Protein AF-A0A530QSE0-F1 (afdb_monomer)

Secondary structure (DSSP, 8-state):
---HHHHHHHHHHHTTT-TTTEEEEETT---SPEEEEEEEEE--SSS-EEEEESSS-HHHHHHHHHHHHHH-SSHHHHHHHHHHHHHHHTT--GGGS---EEEEES-TT--S-HHHHHHHHHHT-S-----EEEPP----

Radius of gyration: 15.05 Å; Cα contacts (8 Å, |Δi|>4): 218; chains: 1; bounding box: 36×34×41 Å

Structure (mmCIF, N/CA/C/O backbone):
data_AF-A0A530QSE0-F1
#
_entry.id   AF-A0A530QSE0-F1
#
loop_
_atom_site.group_PDB
_atom_site.id
_atom_site.type_symbol
_atom_site.label_atom_id
_atom_site.label_alt_id
_atom_site.label_comp_id
_atom_site.label_asym_id
_atom_site.label_entity_id
_atom_site.label_seq_id
_atom_site.pdbx_PDB_ins_code
_atom_site.Cartn_x
_atom_site.Cartn_y
_atom_site.Cartn_z
_atom_site.occupancy
_atom_site.B_iso_or_equiv
_atom_site.auth_seq_id
_atom_site.auth_comp_id
_atom_site.auth_asym_id
_atom_site.auth_atom_id
_atom_site.pdbx_PDB_model_num
ATOM 1 N N . MET A 1 1 ? 0.733 13.525 -14.303 1.00 43.69 1 MET A N 1
ATOM 2 C CA . MET A 1 1 ? -0.617 13.550 -13.699 1.00 43.69 1 MET A CA 1
ATOM 3 C C . MET A 1 1 ? -1.056 12.126 -13.389 1.00 43.69 1 MET A C 1
ATOM 5 O O . MET A 1 1 ? -0.951 11.269 -14.258 1.00 43.69 1 MET A O 1
ATOM 9 N N . LEU A 1 2 ? -1.454 11.845 -12.146 1.00 54.50 2 LEU A N 1
ATOM 10 C CA . LEU A 1 2 ? -2.179 10.619 -11.792 1.00 54.50 2 LEU A CA 1
ATOM 11 C C . LEU A 1 2 ? -3.577 10.727 -12.418 1.00 54.50 2 LEU A C 1
ATOM 13 O O . LEU A 1 2 ? -4.189 11.791 -12.340 1.00 54.50 2 LEU A O 1
ATOM 17 N N . CYS A 1 3 ? -4.064 9.685 -13.091 1.00 60.28 3 CYS A N 1
ATOM 18 C CA . CYS A 1 3 ? -5.413 9.707 -13.651 1.00 60.28 3 CYS A CA 1
ATOM 19 C C . CYS A 1 3 ? -6.407 9.579 -12.485 1.00 60.28 3 CYS A C 1
ATOM 21 O O . CYS A 1 3 ? -6.648 8.472 -12.006 1.00 60.28 3 CYS A O 1
ATOM 23 N N . LEU A 1 4 ? -6.909 10.721 -11.999 1.00 61.62 4 LEU A N 1
ATOM 24 C CA . LEU A 1 4 ? -7.740 10.855 -10.792 1.00 61.62 4 LEU A CA 1
ATOM 25 C C . LEU A 1 4 ? -8.850 9.795 -10.702 1.00 61.62 4 LEU A C 1
ATOM 27 O O . LEU A 1 4 ? -8.999 9.166 -9.665 1.00 61.62 4 LEU A O 1
ATOM 31 N N . ARG A 1 5 ? -9.500 9.462 -11.825 1.00 67.81 5 ARG A N 1
ATOM 32 C CA . ARG A 1 5 ? -10.613 8.496 -11.881 1.00 67.81 5 ARG A CA 1
ATOM 33 C C . ARG A 1 5 ? -10.282 7.092 -11.359 1.00 67.81 5 ARG A C 1
ATOM 35 O O . ARG A 1 5 ? -11.129 6.449 -10.742 1.00 67.81 5 ARG A O 1
ATOM 42 N N . HIS A 1 6 ? -9.073 6.589 -11.617 1.00 73.31 6 HIS A N 1
ATOM 43 C CA . HIS A 1 6 ? -8.675 5.260 -11.137 1.00 73.31 6 HIS A CA 1
ATOM 44 C C . HIS A 1 6 ? -8.376 5.263 -9.635 1.00 73.31 6 HIS A C 1
ATOM 46 O O . HIS A 1 6 ? -8.627 4.263 -8.967 1.00 73.31 6 HIS A O 1
ATOM 52 N N . LEU A 1 7 ? -7.875 6.383 -9.103 1.00 73.62 7 LEU A N 1
ATOM 53 C CA . LEU A 1 7 ? -7.682 6.544 -7.663 1.00 73.62 7 LEU A CA 1
ATOM 54 C C . LEU A 1 7 ? -9.003 6.780 -6.939 1.00 73.62 7 LEU A C 1
ATOM 56 O O . LEU A 1 7 ? -9.187 6.216 -5.870 1.00 73.62 7 LEU A O 1
ATOM 60 N N . ASP A 1 8 ? -9.931 7.525 -7.533 1.00 77.38 8 ASP A N 1
ATOM 61 C CA . ASP A 1 8 ? -11.275 7.714 -6.987 1.00 77.38 8 ASP A CA 1
ATOM 62 C C . ASP A 1 8 ? -11.980 6.356 -6.831 1.00 77.38 8 ASP A C 1
ATOM 64 O O . ASP A 1 8 ? -12.497 6.018 -5.768 1.00 77.38 8 ASP A O 1
ATOM 68 N N . SER A 1 9 ? -11.904 5.506 -7.857 1.00 78.81 9 SER A N 1
ATOM 69 C CA . SER A 1 9 ? -12.450 4.144 -7.778 1.00 78.81 9 SER A CA 1
ATOM 70 C C . SER A 1 9 ? -11.785 3.322 -6.665 1.00 78.81 9 SER A C 1
ATOM 72 O O . SER A 1 9 ? -12.453 2.569 -5.963 1.00 78.81 9 SER A O 1
ATOM 74 N N . ALA A 1 10 ? -10.472 3.475 -6.468 1.00 79.69 10 ALA A N 1
ATOM 75 C CA . ALA A 1 10 ? -9.754 2.791 -5.398 1.00 79.69 10 ALA A CA 1
ATOM 76 C C . ALA A 1 10 ? -10.139 3.305 -4.003 1.00 79.69 10 ALA A C 1
ATOM 78 O O . ALA A 1 10 ? -10.320 2.496 -3.099 1.00 79.69 10 ALA A O 1
ATOM 79 N N . LEU A 1 11 ? -10.313 4.620 -3.831 1.00 82.50 11 LEU A N 1
ATOM 80 C CA . LEU A 1 11 ? -10.825 5.206 -2.591 1.00 82.50 11 LEU A CA 1
ATOM 81 C C . LEU A 1 11 ? -12.220 4.683 -2.275 1.00 82.50 11 LEU A C 1
ATOM 83 O O . LEU A 1 11 ? -12.472 4.300 -1.139 1.00 82.50 11 LEU A O 1
ATOM 87 N N . GLN A 1 12 ? -13.093 4.612 -3.285 1.00 83.50 12 GLN A N 1
ATOM 88 C CA . GLN A 1 12 ? -14.429 4.052 -3.128 1.00 83.50 12 GLN A CA 1
ATOM 89 C C . GLN A 1 12 ? -14.373 2.592 -2.673 1.00 83.50 12 GLN A C 1
ATOM 91 O O . GLN A 1 12 ? -15.149 2.198 -1.812 1.00 83.50 12 GLN A O 1
ATOM 96 N N . VAL A 1 13 ? -13.457 1.788 -3.217 1.00 84.25 13 VAL A N 1
ATOM 97 C CA . VAL A 1 13 ? -13.260 0.410 -2.750 1.00 84.25 13 VAL A CA 1
ATOM 98 C C . VAL A 1 13 ? -12.788 0.408 -1.300 1.00 84.25 13 VAL A C 1
ATOM 100 O O . VAL A 1 13 ? -13.443 -0.215 -0.474 1.00 84.25 13 VAL A O 1
ATOM 103 N N . LEU A 1 14 ? -11.717 1.143 -0.975 1.00 84.88 14 LEU A N 1
ATOM 104 C CA . LEU A 1 14 ? -11.159 1.216 0.380 1.00 84.88 14 LEU A CA 1
ATOM 105 C C . LEU A 1 14 ? -12.199 1.646 1.419 1.00 84.88 14 LEU A C 1
ATOM 107 O O . LEU A 1 14 ? -12.173 1.136 2.535 1.00 84.88 14 LEU A O 1
ATOM 111 N N . SER A 1 15 ? -13.128 2.530 1.050 1.00 84.50 15 SER A N 1
ATOM 112 C CA . SER A 1 15 ? -14.200 3.023 1.915 1.00 84.50 15 SER A CA 1
ATOM 113 C C . SER A 1 15 ? -15.480 2.181 1.897 1.00 84.50 15 SER A C 1
ATOM 115 O O . SER A 1 15 ? -16.527 2.645 2.348 1.00 84.50 15 SER A O 1
ATOM 117 N N . GLY A 1 16 ? -15.446 0.962 1.347 1.00 85.19 16 GLY A N 1
ATOM 118 C CA . GLY A 1 16 ? -16.621 0.087 1.290 1.00 85.19 16 GLY A CA 1
ATOM 119 C C . GLY A 1 16 ? -17.772 0.657 0.450 1.00 85.19 16 GLY A C 1
ATOM 120 O O . GLY A 1 16 ? -18.938 0.366 0.703 1.00 85.19 16 GLY A O 1
ATOM 121 N N . GLY A 1 17 ? -17.463 1.503 -0.532 1.00 83.31 17 GLY A N 1
ATOM 122 C CA . GLY A 1 17 ? -18.422 2.146 -1.429 1.00 83.31 17 GLY A CA 1
ATOM 123 C C . GLY A 1 17 ? -18.728 3.610 -1.103 1.00 83.31 17 GLY A C 1
ATOM 124 O O . GLY A 1 17 ? -19.372 4.277 -1.917 1.00 83.31 17 GLY A O 1
ATOM 125 N N . GLN A 1 18 ? -18.269 4.135 0.039 1.00 81.69 18 GLN A N 1
ATOM 126 C CA . GLN A 1 18 ? -18.663 5.451 0.555 1.00 81.69 18 GLN A CA 1
ATOM 127 C C . GLN A 1 18 ? -17.560 6.503 0.385 1.00 81.69 18 GLN A C 1
ATOM 129 O O . GLN A 1 18 ? -16.692 6.668 1.238 1.00 81.69 18 GLN A O 1
ATOM 134 N N . PHE A 1 19 ? -17.583 7.255 -0.716 1.00 70.69 19 PHE A N 1
ATOM 135 C CA . PHE A 1 19 ? -16.522 8.222 -1.050 1.00 70.69 19 PHE A CA 1
ATOM 136 C C . PHE A 1 19 ? -16.303 9.322 0.006 1.00 70.69 19 PHE A C 1
ATOM 138 O O . PHE A 1 19 ? -15.213 9.866 0.119 1.00 70.69 19 PHE A O 1
ATOM 145 N N . GLY A 1 20 ? -17.331 9.655 0.794 1.00 77.94 20 GLY A N 1
ATOM 146 C CA . GLY A 1 20 ? -17.221 10.663 1.852 1.00 77.94 20 GLY A CA 1
ATOM 147 C C . GLY A 1 20 ? -16.345 10.232 3.031 1.00 77.94 20 GLY A C 1
ATOM 148 O O . GLY A 1 20 ? -15.743 11.089 3.663 1.00 77.94 20 GLY A O 1
ATOM 149 N N . MET A 1 21 ? -16.233 8.924 3.294 1.00 83.62 21 MET A N 1
ATOM 150 C CA . MET A 1 21 ? -15.572 8.398 4.494 1.00 83.62 21 MET A CA 1
ATOM 151 C C . MET A 1 21 ? -14.042 8.490 4.421 1.00 83.62 21 MET A C 1
ATOM 153 O O . MET A 1 21 ? -13.384 8.688 5.443 1.00 83.62 21 MET A O 1
ATOM 157 N N . LEU A 1 22 ? -13.475 8.333 3.220 1.00 87.44 22 LEU A N 1
ATOM 158 C CA . LEU A 1 22 ? -12.036 8.363 2.965 1.00 87.44 22 LEU A CA 1
ATOM 159 C C . LEU A 1 22 ? -11.730 9.282 1.786 1.00 87.44 22 LEU A C 1
ATOM 161 O O . LEU A 1 22 ? -12.355 9.179 0.735 1.00 87.44 22 LEU A O 1
ATOM 165 N N . GLN A 1 23 ? -10.720 10.131 1.933 1.00 86.00 23 GLN A N 1
ATOM 166 C CA . GLN A 1 23 ? -10.274 11.051 0.891 1.00 86.00 23 GLN A CA 1
ATOM 167 C C . GLN A 1 23 ? -8.777 10.902 0.635 1.00 86.00 23 GLN A C 1
ATOM 169 O O . GLN A 1 23 ? -8.024 10.384 1.461 1.00 86.00 23 GLN A O 1
ATOM 174 N N . MET A 1 24 ? -8.342 11.378 -0.529 1.00 83.62 24 MET A N 1
ATOM 175 C CA . MET A 1 24 ? -6.930 11.498 -0.858 1.00 83.62 24 MET A CA 1
ATOM 176 C C . MET A 1 24 ? -6.477 12.940 -0.673 1.00 83.62 24 MET A C 1
ATOM 178 O O . MET A 1 24 ? -7.082 13.858 -1.226 1.00 83.62 24 MET A O 1
ATOM 182 N N . SER A 1 25 ? -5.351 13.126 0.007 1.00 84.19 25 SER A N 1
ATOM 183 C CA . SER A 1 25 ? -4.650 14.404 0.057 1.00 84.19 25 SER A CA 1
ATOM 184 C C . SER A 1 25 ? -3.201 14.255 -0.419 1.00 84.19 25 SER A C 1
ATOM 186 O O . SER A 1 25 ? -2.572 13.203 -0.237 1.00 84.19 25 SER A O 1
ATOM 188 N N . PRO A 1 26 ? -2.634 15.291 -1.066 1.00 81.94 26 PRO A N 1
ATOM 189 C CA . PRO A 1 26 ? -1.193 15.379 -1.244 1.00 81.94 26 PRO A CA 1
ATOM 190 C C . PRO A 1 26 ? -0.498 15.281 0.115 1.00 81.94 26 PRO A C 1
ATOM 192 O O . PRO A 1 26 ? -0.972 15.852 1.099 1.00 81.94 26 PRO A O 1
ATOM 195 N N . ALA A 1 27 ? 0.631 14.573 0.162 1.00 79.38 27 ALA A N 1
ATOM 196 C CA . ALA A 1 27 ? 1.396 14.438 1.397 1.00 79.38 27 ALA A CA 1
ATOM 197 C C . ALA A 1 27 ? 1.712 15.825 1.992 1.00 79.38 27 ALA A C 1
ATOM 199 O O . ALA A 1 27 ? 2.275 16.680 1.307 1.00 79.38 27 ALA A O 1
ATOM 200 N N . GLY A 1 28 ? 1.342 16.037 3.259 1.00 77.38 28 GLY A N 1
ATOM 201 C CA . GLY A 1 28 ? 1.545 17.307 3.964 1.00 77.38 28 GLY A CA 1
ATOM 202 C C . GLY A 1 28 ? 0.457 18.369 3.761 1.00 77.38 28 GLY A C 1
ATOM 203 O O . GLY A 1 28 ? 0.626 19.482 4.250 1.00 77.38 28 GLY A O 1
ATOM 204 N N . MET A 1 29 ? -0.648 18.060 3.070 1.00 80.69 29 MET A N 1
ATOM 205 C CA . MET A 1 29 ? -1.821 18.947 2.944 1.00 80.69 29 MET A CA 1
ATOM 206 C C . MET A 1 29 ? -3.054 18.414 3.695 1.00 80.69 29 MET A C 1
ATOM 208 O O . MET A 1 29 ? -4.191 18.605 3.267 1.00 80.69 29 MET A O 1
ATOM 212 N N . GLU A 1 30 ? -2.847 17.704 4.805 1.00 82.00 30 GLU A N 1
ATOM 213 C CA . GLU A 1 30 ? -3.922 17.067 5.573 1.00 82.00 30 GLU A CA 1
ATOM 214 C C . GLU A 1 30 ? -4.563 18.074 6.552 1.00 82.00 30 GLU A C 1
ATOM 216 O O . GLU A 1 30 ? -4.221 18.139 7.731 1.00 82.00 30 GLU A O 1
ATOM 221 N N . ASN A 1 31 ? -5.475 18.918 6.060 1.00 75.38 31 ASN A N 1
ATOM 222 C CA . ASN A 1 31 ? -6.106 19.977 6.858 1.00 75.38 31 ASN A CA 1
ATOM 223 C C . ASN A 1 31 ? -7.160 19.418 7.830 1.00 75.38 31 ASN A C 1
ATOM 225 O O . ASN A 1 31 ? -8.321 19.251 7.465 1.00 75.38 31 ASN A O 1
ATOM 229 N N . GLY A 1 32 ? -6.766 19.148 9.078 1.00 78.81 32 GLY A N 1
ATOM 230 C CA . GLY A 1 32 ? -7.683 18.774 10.170 1.00 78.81 32 GLY A CA 1
ATOM 231 C C . GLY A 1 32 ? -8.295 17.371 10.065 1.00 78.81 32 GLY A C 1
ATOM 232 O O . GLY A 1 32 ? -9.044 16.966 10.949 1.00 78.81 32 GLY A O 1
ATOM 233 N N . GLN A 1 33 ? -7.961 16.623 9.014 1.00 85.38 33 GLN A N 1
ATOM 234 C CA . GLN A 1 33 ? -8.371 15.238 8.808 1.00 85.38 33 GLN A CA 1
ATOM 235 C C . GLN A 1 33 ? -7.351 14.279 9.424 1.00 85.38 33 GLN A C 1
ATOM 237 O O . GLN A 1 33 ? -6.146 14.546 9.449 1.00 85.38 33 GLN A O 1
ATOM 242 N N . LYS A 1 34 ? -7.826 13.128 9.899 1.00 88.44 34 LYS A N 1
ATOM 243 C CA . LYS A 1 34 ? -6.950 12.084 10.427 1.00 88.44 34 LYS A CA 1
ATOM 244 C C . LYS A 1 34 ? -6.329 11.308 9.271 1.00 88.44 34 LYS A C 1
ATOM 246 O O . LYS A 1 34 ? -7.027 10.911 8.345 1.00 88.44 34 LYS A O 1
ATOM 251 N N . ILE A 1 35 ? -5.025 11.062 9.341 1.00 87.75 35 ILE A N 1
ATOM 252 C CA . ILE A 1 35 ? -4.304 10.264 8.344 1.00 87.75 35 ILE A CA 1
ATOM 253 C C . ILE A 1 35 ? -4.411 8.791 8.722 1.00 87.75 35 ILE A C 1
ATOM 255 O O . ILE A 1 35 ? -4.009 8.420 9.825 1.00 87.75 35 ILE A O 1
ATOM 259 N N . LEU A 1 36 ? -4.921 7.972 7.806 1.00 87.00 36 LEU A N 1
ATOM 260 C CA . LEU A 1 36 ? -4.971 6.519 7.967 1.00 87.00 36 LEU A CA 1
ATOM 261 C C . LEU A 1 36 ? -3.729 5.862 7.365 1.00 87.00 36 LEU A C 1
ATOM 263 O O . LEU A 1 36 ? -3.032 5.106 8.034 1.00 87.00 36 LEU A O 1
ATOM 267 N N . GLU A 1 37 ? -3.391 6.204 6.121 1.00 85.31 37 GLU A N 1
ATOM 268 C CA . GLU A 1 37 ? -2.262 5.595 5.416 1.00 85.31 37 GLU A CA 1
ATOM 269 C C . GLU A 1 37 ? -1.464 6.633 4.626 1.00 85.31 37 GLU A C 1
ATOM 271 O O . GLU A 1 37 ? -2.003 7.612 4.109 1.00 85.31 37 GLU A O 1
ATOM 276 N N . ARG A 1 38 ? -0.149 6.420 4.518 1.00 86.69 38 ARG A N 1
ATOM 277 C CA . ARG A 1 38 ? 0.752 7.241 3.694 1.00 86.69 38 ARG A CA 1
ATOM 278 C C . ARG A 1 38 ? 1.420 6.366 2.659 1.00 86.69 38 ARG A C 1
ATOM 280 O O . ARG A 1 38 ? 1.920 5.303 3.010 1.00 86.69 38 ARG A O 1
ATOM 287 N N . TYR A 1 39 ? 1.504 6.837 1.423 1.00 83.88 39 TYR A N 1
ATOM 288 C CA . TYR A 1 39 ? 2.055 6.066 0.318 1.00 83.88 39 TYR A CA 1
ATOM 289 C C . TYR A 1 39 ? 3.204 6.784 -0.388 1.00 83.88 39 TYR A C 1
ATOM 291 O O . TYR A 1 39 ? 3.147 7.986 -0.683 1.00 83.88 39 TYR A O 1
ATOM 299 N N . ALA A 1 40 ? 4.225 6.004 -0.737 1.0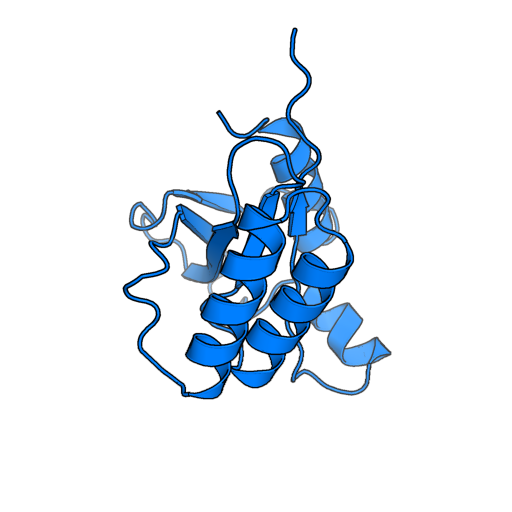0 82.94 40 ALA A N 1
ATOM 300 C CA . ALA A 1 40 ? 5.166 6.342 -1.798 1.00 82.94 40 ALA A CA 1
ATOM 301 C C . ALA A 1 40 ? 4.657 5.792 -3.139 1.00 82.94 40 ALA A C 1
ATOM 303 O O . ALA A 1 40 ? 4.002 4.755 -3.179 1.00 82.94 40 ALA A O 1
ATOM 304 N N . VAL A 1 41 ? 4.964 6.476 -4.242 1.00 77.94 41 VAL A N 1
ATOM 305 C CA . VAL A 1 41 ? 4.592 6.055 -5.606 1.00 77.94 41 VAL A CA 1
ATOM 306 C C . VAL A 1 41 ? 5.835 5.520 -6.314 1.00 77.94 41 VAL A C 1
ATOM 308 O O . VAL A 1 41 ? 6.840 6.230 -6.374 1.00 77.94 41 VAL A O 1
ATOM 311 N N . PHE A 1 42 ? 5.772 4.316 -6.889 1.00 73.75 42 PHE A N 1
ATOM 312 C CA . PHE A 1 42 ? 6.948 3.653 -7.462 1.00 73.75 42 PHE A CA 1
ATOM 313 C C . PHE A 1 42 ? 6.640 2.748 -8.672 1.00 73.75 42 PHE A C 1
ATOM 315 O O . PHE A 1 42 ? 5.668 2.000 -8.602 1.00 73.75 42 PHE A O 1
ATOM 322 N N . PRO A 1 43 ? 7.494 2.682 -9.716 1.00 66.50 43 PRO A N 1
ATOM 323 C CA . PRO A 1 43 ? 8.290 3.713 -10.377 1.00 66.50 43 PRO A CA 1
ATOM 324 C C . PRO A 1 43 ? 7.493 4.367 -11.529 1.00 66.50 43 PRO A C 1
ATOM 326 O O . PRO A 1 43 ? 6.414 3.927 -11.911 1.00 66.50 43 PRO A O 1
ATOM 329 N N . GLY A 1 44 ? 7.983 5.497 -12.041 1.00 59.06 44 GLY A N 1
ATOM 330 C CA . GLY A 1 44 ? 7.119 6.520 -12.641 1.00 59.06 44 GLY A CA 1
ATOM 331 C C . GLY A 1 44 ? 6.855 6.526 -14.152 1.00 59.06 44 GLY A C 1
ATOM 332 O O . GLY A 1 44 ? 5.991 7.319 -14.537 1.00 59.06 44 GLY A O 1
ATOM 333 N N . LEU A 1 45 ? 7.529 5.749 -15.010 1.00 52.81 45 LEU A N 1
ATOM 334 C CA . LEU A 1 45 ? 7.570 6.097 -16.450 1.00 52.81 45 LEU A CA 1
ATOM 335 C C . LEU A 1 45 ? 6.993 5.062 -17.441 1.00 52.81 45 LEU A C 1
ATOM 337 O O . LEU A 1 45 ? 6.148 5.476 -18.223 1.00 52.81 45 LEU A O 1
ATOM 341 N N . ASP A 1 46 ? 7.296 3.759 -17.349 1.00 55.88 46 ASP A N 1
ATOM 342 C CA . ASP A 1 46 ? 6.788 2.748 -18.319 1.00 55.88 46 ASP A CA 1
ATOM 343 C C . ASP A 1 46 ? 6.153 1.497 -17.679 1.00 55.88 46 ASP A C 1
ATOM 345 O O . ASP A 1 46 ? 5.539 0.671 -18.351 1.00 55.88 46 ASP A O 1
ATOM 349 N N . ASP A 1 47 ? 6.275 1.363 -16.358 1.00 62.91 47 ASP A N 1
ATOM 350 C CA . ASP A 1 47 ? 5.747 0.249 -15.574 1.00 62.91 47 ASP A CA 1
ATOM 351 C C . ASP A 1 47 ? 4.520 0.683 -14.747 1.00 62.91 47 ASP A C 1
ATOM 353 O O . ASP A 1 47 ? 4.332 1.875 -14.475 1.00 62.91 47 ASP A O 1
ATOM 357 N N . PRO A 1 48 ? 3.655 -0.261 -14.329 1.00 63.69 48 PRO A N 1
ATOM 358 C CA . PRO A 1 48 ? 2.529 0.042 -13.449 1.00 63.69 48 PRO A CA 1
ATOM 359 C C . PRO A 1 48 ? 3.003 0.715 -12.157 1.00 63.69 48 PRO A C 1
ATOM 361 O O . PRO A 1 48 ? 3.831 0.173 -11.429 1.00 63.69 48 PRO A O 1
ATOM 364 N N . ARG A 1 49 ? 2.436 1.880 -11.839 1.00 75.06 49 ARG A N 1
ATOM 365 C CA . ARG A 1 49 ? 2.788 2.612 -10.619 1.00 75.06 49 ARG A CA 1
ATOM 366 C C . ARG A 1 49 ? 2.150 1.914 -9.429 1.00 75.06 49 ARG A C 1
ATOM 368 O O . ARG A 1 49 ? 0.938 1.720 -9.411 1.00 75.06 49 ARG A O 1
ATOM 375 N N . VAL A 1 50 ? 2.940 1.571 -8.428 1.00 75.81 50 VAL A N 1
ATOM 376 C CA . VAL A 1 50 ? 2.463 0.990 -7.177 1.00 75.81 50 VAL A CA 1
ATOM 377 C C . VAL A 1 50 ? 2.531 2.034 -6.074 1.00 75.81 50 VAL A C 1
ATOM 379 O O . VAL A 1 50 ? 3.539 2.724 -5.914 1.00 75.81 50 VAL A O 1
ATOM 382 N N . LEU A 1 51 ? 1.437 2.152 -5.327 1.00 80.81 51 LEU A N 1
ATOM 383 C CA . LEU A 1 51 ? 1.397 2.863 -4.058 1.00 80.81 51 LEU A CA 1
ATOM 384 C C . LEU A 1 51 ? 1.867 1.908 -2.964 1.00 80.81 51 LEU A C 1
ATOM 386 O O . LEU A 1 51 ? 1.211 0.899 -2.701 1.00 80.81 51 LEU A O 1
ATOM 390 N N . ILE A 1 52 ? 3.009 2.215 -2.352 1.00 83.38 52 ILE A N 1
ATOM 391 C CA . ILE A 1 52 ? 3.597 1.396 -1.292 1.00 83.38 52 ILE A CA 1
ATOM 392 C C . ILE A 1 52 ? 3.343 2.079 0.052 1.00 83.38 52 ILE A C 1
ATOM 394 O O . ILE A 1 52 ? 3.772 3.225 0.225 1.00 83.38 52 ILE A O 1
ATOM 398 N N . PRO A 1 53 ? 2.666 1.409 0.998 1.00 81.12 53 PRO A N 1
ATOM 399 C CA . PRO A 1 53 ? 2.331 1.996 2.286 1.00 81.12 53 PRO A CA 1
ATOM 400 C C . PRO A 1 53 ? 3.584 2.177 3.143 1.00 81.12 53 PRO A C 1
ATOM 402 O O . PRO A 1 53 ? 4.399 1.270 3.316 1.00 81.12 53 PRO A O 1
ATOM 405 N N . LEU A 1 54 ? 3.726 3.363 3.717 1.00 79.62 54 LEU A N 1
ATOM 406 C CA . LEU A 1 54 ? 4.860 3.790 4.532 1.00 79.62 54 LEU A CA 1
ATOM 407 C C . LEU A 1 54 ? 4.611 3.596 6.025 1.00 79.62 54 LEU A C 1
ATOM 409 O O . LEU A 1 54 ? 5.561 3.472 6.789 1.00 79.62 54 LEU A O 1
ATOM 413 N N . THR A 1 55 ? 3.347 3.524 6.430 1.00 76.69 55 THR A N 1
ATOM 414 C CA . THR A 1 55 ? 2.924 3.239 7.806 1.00 76.69 55 THR A CA 1
ATOM 415 C C . THR A 1 55 ? 2.935 1.743 8.136 1.00 76.69 55 THR A C 1
ATOM 417 O O . THR A 1 55 ? 2.931 1.386 9.307 1.00 76.69 55 THR A O 1
ATOM 420 N N . GLY A 1 56 ? 3.009 0.863 7.131 1.00 72.12 56 GLY A N 1
ATOM 421 C CA . GLY A 1 56 ? 3.029 -0.591 7.327 1.00 72.12 56 GLY A CA 1
ATOM 422 C C . GLY A 1 56 ? 4.337 -1.155 7.906 1.00 72.12 56 GLY A C 1
ATOM 423 O O . GLY A 1 56 ? 5.341 -0.458 8.049 1.00 72.12 56 GLY A O 1
ATOM 424 N N . GLY A 1 57 ? 4.369 -2.455 8.208 1.00 77.44 57 GLY A N 1
ATOM 425 C CA . GLY A 1 57 ? 5.584 -3.138 8.668 1.00 77.44 57 GLY A CA 1
ATOM 426 C C . GLY A 1 57 ? 6.663 -3.278 7.579 1.00 77.44 57 GLY A C 1
ATOM 427 O O . GLY A 1 57 ? 6.371 -3.475 6.398 1.00 77.44 57 GLY A O 1
ATOM 428 N N . ALA A 1 58 ? 7.940 -3.247 7.978 1.00 80.25 58 ALA A N 1
ATOM 429 C CA . ALA A 1 58 ? 9.105 -3.412 7.094 1.00 80.25 58 ALA A CA 1
ATOM 430 C C . ALA A 1 58 ? 9.053 -4.681 6.218 1.00 80.25 58 ALA A C 1
ATOM 432 O O . ALA A 1 58 ? 9.318 -4.630 5.014 1.00 80.25 58 ALA A O 1
ATOM 433 N N . LYS A 1 59 ? 8.667 -5.820 6.811 1.00 80.88 59 LYS A N 1
ATOM 434 C CA . LYS A 1 59 ? 8.523 -7.106 6.107 1.00 80.88 59 LYS A CA 1
ATOM 435 C C . LYS A 1 59 ? 7.454 -7.046 5.018 1.00 80.88 59 LYS A C 1
ATOM 437 O O . LYS A 1 59 ? 7.667 -7.539 3.915 1.00 80.88 59 LYS A O 1
ATOM 442 N N . ALA A 1 60 ? 6.333 -6.411 5.329 1.00 78.69 60 ALA A N 1
ATOM 443 C CA . ALA A 1 60 ? 5.191 -6.317 4.441 1.00 78.69 60 ALA A CA 1
ATOM 444 C C . ALA A 1 60 ? 5.494 -5.388 3.247 1.00 78.69 60 ALA A C 1
ATOM 446 O O . ALA A 1 60 ? 5.250 -5.760 2.100 1.00 78.69 60 ALA A O 1
ATOM 447 N N . ARG A 1 61 ? 6.171 -4.250 3.482 1.00 82.62 61 ARG A N 1
ATOM 448 C CA . ARG A 1 61 ? 6.719 -3.403 2.401 1.00 82.62 61 ARG A CA 1
ATOM 449 C C . ARG A 1 61 ? 7.675 -4.164 1.483 1.00 82.62 61 ARG A C 1
ATOM 451 O O . ARG A 1 61 ? 7.584 -4.049 0.263 1.00 82.62 61 ARG A O 1
ATOM 458 N N . ALA A 1 62 ? 8.582 -4.954 2.058 1.00 83.62 62 ALA A N 1
ATOM 459 C CA . ALA A 1 62 ? 9.520 -5.756 1.281 1.00 83.62 62 ALA A CA 1
ATOM 460 C C . ALA A 1 62 ? 8.806 -6.818 0.426 1.00 83.62 62 ALA A C 1
ATOM 462 O O . ALA A 1 62 ? 9.210 -7.057 -0.709 1.00 83.62 62 ALA A O 1
ATOM 463 N N . ALA A 1 63 ? 7.733 -7.429 0.939 1.00 83.12 63 ALA A N 1
ATOM 464 C CA . ALA A 1 63 ? 6.920 -8.380 0.183 1.00 83.12 63 ALA A CA 1
ATOM 465 C C . ALA A 1 63 ? 6.225 -7.713 -1.017 1.00 83.12 63 ALA A C 1
ATOM 467 O O . ALA A 1 63 ? 6.338 -8.211 -2.137 1.00 83.12 63 ALA A O 1
ATOM 468 N N . VAL A 1 64 ? 5.601 -6.546 -0.807 1.00 84.56 64 VAL A N 1
ATOM 469 C CA . VAL A 1 64 ? 4.990 -5.740 -1.882 1.00 84.56 64 VAL A CA 1
ATOM 470 C C . VAL A 1 64 ? 6.012 -5.410 -2.972 1.00 84.56 64 VAL A C 1
ATOM 472 O O . VAL A 1 64 ? 5.748 -5.591 -4.160 1.00 84.56 64 VAL A O 1
ATOM 475 N N . LEU A 1 65 ? 7.206 -4.962 -2.581 1.00 84.38 65 LEU A N 1
ATOM 476 C CA . LEU A 1 65 ? 8.269 -4.616 -3.522 1.00 84.38 65 LEU A CA 1
ATOM 477 C C . LEU A 1 65 ? 8.832 -5.820 -4.277 1.00 84.38 65 LEU A C 1
ATOM 479 O O . LEU A 1 65 ? 9.114 -5.710 -5.468 1.00 84.38 65 LEU A O 1
ATOM 483 N N . ALA A 1 66 ? 8.974 -6.969 -3.619 1.00 84.06 66 ALA A N 1
ATOM 484 C CA . ALA A 1 66 ? 9.398 -8.200 -4.276 1.00 84.06 66 ALA A CA 1
ATOM 485 C C . ALA A 1 66 ? 8.368 -8.659 -5.324 1.00 84.06 66 ALA A C 1
ATOM 487 O O . ALA A 1 66 ? 8.735 -9.026 -6.445 1.00 84.06 66 ALA A O 1
ATOM 488 N N . GLN A 1 67 ? 7.076 -8.575 -4.993 1.00 81.50 67 GLN A N 1
ATOM 489 C CA . GLN A 1 67 ? 5.994 -8.884 -5.925 1.00 81.50 67 GLN A CA 1
ATOM 490 C C . GLN A 1 67 ? 5.986 -7.911 -7.110 1.00 81.50 67 GLN A C 1
ATOM 492 O O . GLN A 1 67 ? 5.910 -8.343 -8.262 1.00 81.50 67 GLN A O 1
ATOM 497 N N . TYR A 1 68 ? 6.149 -6.611 -6.847 1.00 81.06 68 TYR A N 1
ATOM 498 C CA . TYR A 1 68 ? 6.289 -5.603 -7.894 1.00 81.06 68 TYR A CA 1
ATOM 499 C C . TYR A 1 68 ? 7.492 -5.886 -8.806 1.00 81.06 68 TYR A C 1
ATOM 501 O O . TYR A 1 68 ? 7.344 -5.933 -10.025 1.00 81.06 68 TYR A O 1
ATOM 509 N N . GLY A 1 69 ? 8.673 -6.140 -8.233 1.00 80.31 69 GLY A N 1
ATOM 510 C CA . GLY A 1 69 ? 9.888 -6.444 -8.989 1.00 80.31 69 GLY A CA 1
ATOM 511 C C . GLY A 1 69 ? 9.762 -7.704 -9.851 1.00 80.31 69 GLY A C 1
ATOM 512 O O . GLY A 1 69 ? 10.351 -7.778 -10.921 1.00 80.31 69 GLY A O 1
ATOM 513 N N . THR A 1 70 ? 8.951 -8.679 -9.447 1.00 80.19 70 THR A N 1
ATOM 514 C CA . THR A 1 70 ? 8.683 -9.865 -10.278 1.00 80.19 70 THR A CA 1
ATOM 515 C C . THR A 1 70 ? 7.811 -9.522 -11.493 1.00 80.19 70 THR A C 1
ATOM 517 O O . THR A 1 70 ? 8.000 -10.088 -12.566 1.00 80.19 70 THR A O 1
ATOM 520 N N . GLY A 1 71 ? 6.880 -8.575 -11.342 1.00 74.75 71 GLY A N 1
ATOM 521 C CA . GLY A 1 71 ? 5.953 -8.148 -12.396 1.00 74.75 71 GLY A CA 1
ATOM 522 C C . GLY A 1 71 ? 6.420 -6.968 -13.257 1.00 74.75 71 GLY A C 1
ATOM 523 O O . GLY A 1 71 ? 5.715 -6.607 -14.199 1.00 74.75 71 GLY A O 1
ATOM 524 N N . ALA A 1 72 ? 7.558 -6.345 -12.940 1.00 76.06 72 ALA A N 1
ATOM 525 C CA . ALA A 1 72 ? 8.063 -5.173 -13.652 1.00 76.06 72 ALA A CA 1
ATOM 526 C C . ALA A 1 72 ? 8.750 -5.553 -14.974 1.00 76.06 72 ALA A C 1
ATOM 528 O O . ALA A 1 72 ? 9.641 -6.409 -15.022 1.00 76.06 72 ALA A O 1
ATOM 529 N N . SER A 1 73 ? 8.373 -4.867 -16.052 1.00 75.00 73 SER A N 1
ATOM 530 C CA . SER A 1 73 ? 8.913 -5.108 -17.391 1.00 75.00 73 SER A CA 1
ATOM 531 C C . SER A 1 73 ? 10.339 -4.555 -17.533 1.00 75.00 73 SER A C 1
ATOM 533 O O . SER A 1 73 ? 11.228 -5.231 -18.069 1.00 75.00 73 SER A O 1
ATOM 535 N N . SER A 1 74 ? 10.614 -3.380 -16.955 1.00 79.81 74 SER A N 1
ATOM 536 C CA . SER A 1 74 ? 11.924 -2.729 -17.042 1.00 79.81 74 SER A CA 1
ATOM 537 C C . SER A 1 74 ? 12.947 -3.308 -16.064 1.00 79.81 74 SER A C 1
ATOM 539 O O . SER A 1 74 ? 12.675 -3.506 -14.879 1.00 79.81 74 SER A O 1
ATOM 541 N N . ARG A 1 75 ? 14.188 -3.512 -16.534 1.00 82.12 75 ARG A N 1
ATOM 542 C CA . ARG A 1 75 ? 15.324 -3.890 -15.668 1.00 82.12 75 ARG A CA 1
ATOM 543 C C . ARG A 1 75 ? 15.608 -2.835 -14.597 1.00 82.12 75 ARG A C 1
ATOM 545 O O . ARG A 1 75 ? 15.953 -3.203 -13.479 1.00 82.12 75 ARG A O 1
ATOM 552 N N . VAL A 1 76 ? 15.433 -1.553 -14.921 1.00 81.19 76 VAL A N 1
ATOM 553 C CA . VAL A 1 76 ? 15.638 -0.443 -13.977 1.00 81.19 76 VAL A CA 1
ATO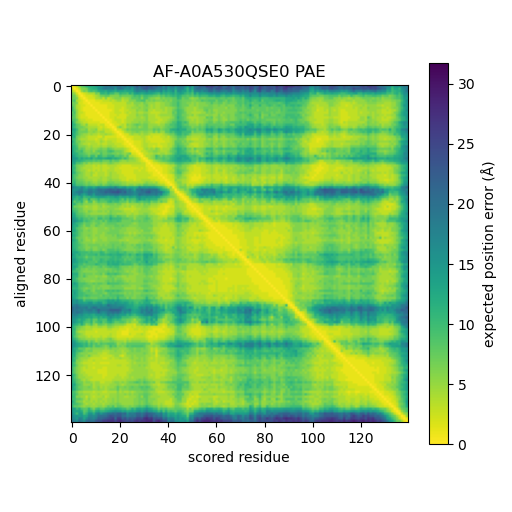M 554 C C . VAL A 1 76 ? 14.617 -0.524 -12.843 1.00 81.19 76 VAL A C 1
ATOM 556 O O . VAL A 1 76 ? 14.986 -0.446 -11.675 1.00 81.19 76 VAL A O 1
ATOM 559 N N . SER A 1 77 ? 13.350 -0.772 -13.176 1.00 77.75 77 SER A N 1
ATOM 560 C CA . SER A 1 77 ? 12.276 -0.926 -12.192 1.00 77.75 77 SER A CA 1
ATOM 561 C C . SER A 1 77 ? 12.471 -2.150 -11.303 1.00 77.75 77 SER A C 1
ATOM 563 O O . SER A 1 77 ? 12.229 -2.076 -10.100 1.00 77.75 77 SER A O 1
ATOM 565 N N . ARG A 1 78 ? 12.950 -3.264 -11.872 1.00 83.69 78 ARG A N 1
ATOM 566 C CA . ARG A 1 78 ? 13.304 -4.471 -11.111 1.00 83.69 78 ARG A CA 1
ATOM 567 C C . ARG A 1 78 ? 14.437 -4.216 -10.128 1.00 83.69 78 ARG A C 1
ATOM 569 O O . ARG A 1 78 ? 14.316 -4.576 -8.961 1.00 83.69 78 ARG A O 1
ATOM 576 N N . LEU A 1 79 ? 15.509 -3.569 -10.586 1.00 84.44 79 LEU A N 1
ATOM 577 C CA . LEU A 1 79 ? 16.655 -3.240 -9.744 1.00 84.44 79 LEU A CA 1
ATOM 578 C C . LEU A 1 79 ? 16.250 -2.291 -8.614 1.00 84.44 79 LEU A C 1
ATOM 580 O O . LEU A 1 79 ? 16.553 -2.547 -7.453 1.00 84.44 79 LEU A O 1
ATOM 584 N N . ALA A 1 80 ? 15.506 -1.235 -8.935 1.00 81.75 80 ALA A N 1
ATOM 585 C CA . ALA A 1 80 ? 15.033 -0.296 -7.933 1.00 81.75 80 ALA A CA 1
ATOM 586 C C . ALA A 1 80 ? 14.083 -0.977 -6.924 1.00 81.75 80 ALA A C 1
ATOM 588 O O . ALA A 1 80 ? 14.212 -0.747 -5.727 1.00 81.75 80 ALA A O 1
ATOM 589 N N . ALA A 1 81 ? 13.216 -1.902 -7.356 1.00 84.38 81 ALA A N 1
ATOM 590 C CA 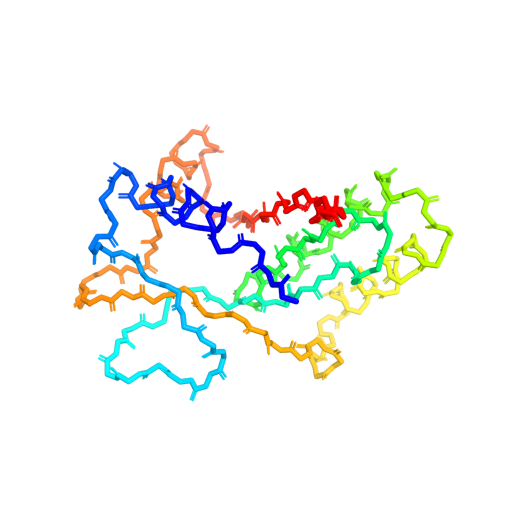. ALA A 1 81 ? 12.382 -2.684 -6.441 1.00 84.38 81 ALA A CA 1
ATOM 591 C C . ALA A 1 81 ? 13.209 -3.553 -5.478 1.00 84.38 81 ALA A C 1
ATOM 593 O O . ALA A 1 81 ? 12.889 -3.642 -4.293 1.00 84.38 81 ALA A O 1
ATOM 594 N N . GLN A 1 82 ? 14.286 -4.174 -5.971 1.00 86.50 82 GLN A N 1
ATOM 595 C CA . GLN A 1 82 ? 15.198 -4.979 -5.154 1.00 86.50 82 GLN A CA 1
ATOM 596 C C . GLN A 1 82 ? 15.947 -4.129 -4.125 1.00 86.50 82 GLN A C 1
ATOM 598 O O . GLN A 1 82 ? 15.985 -4.500 -2.952 1.00 86.50 82 GLN A O 1
ATOM 603 N N . VAL A 1 83 ? 16.491 -2.980 -4.541 1.00 84.69 83 VAL A N 1
ATOM 604 C CA . VAL A 1 83 ? 17.192 -2.044 -3.646 1.00 84.69 83 VAL A CA 1
ATOM 605 C C 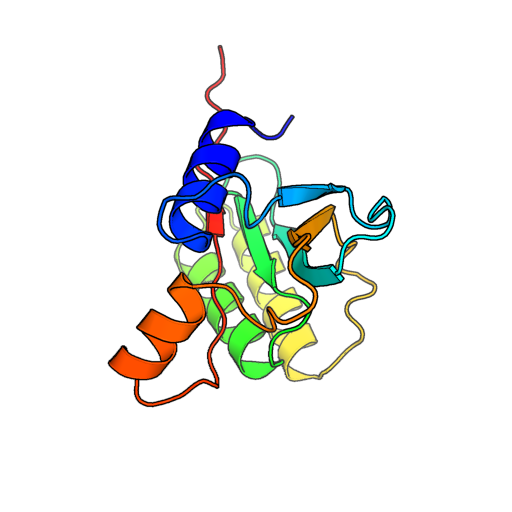. VAL A 1 83 ? 16.250 -1.557 -2.548 1.00 84.69 83 VAL A C 1
ATOM 607 O O . VAL A 1 83 ? 16.550 -1.709 -1.367 1.00 84.69 83 VAL A O 1
ATOM 610 N N . LEU A 1 84 ? 15.059 -1.082 -2.913 1.00 81.69 84 LEU A N 1
ATOM 611 C CA . LEU A 1 84 ? 14.068 -0.607 -1.949 1.00 81.69 84 LEU A CA 1
ATOM 612 C C . LEU A 1 84 ? 13.558 -1.740 -1.040 1.00 81.69 84 LEU A C 1
ATOM 614 O O . LEU A 1 84 ? 13.271 -1.526 0.141 1.00 81.69 84 LEU A O 1
ATOM 618 N N . SER A 1 85 ? 13.463 -2.973 -1.555 1.00 84.88 85 SER A N 1
ATOM 619 C CA . SER A 1 85 ? 13.077 -4.127 -0.739 1.00 84.88 85 SER A CA 1
ATOM 620 C C . SER A 1 85 ? 14.154 -4.437 0.292 1.00 84.88 85 SER A C 1
ATOM 622 O O . SER A 1 85 ? 13.822 -4.859 1.401 1.00 84.88 85 SER A O 1
ATOM 624 N N . PHE A 1 86 ? 15.424 -4.271 -0.068 1.00 84.69 86 PHE A N 1
ATOM 625 C CA . PHE A 1 86 ? 16.548 -4.452 0.837 1.00 84.69 86 PHE A CA 1
ATOM 626 C C . PHE A 1 86 ? 16.579 -3.347 1.902 1.00 84.69 86 PHE A C 1
ATOM 628 O O . PHE A 1 86 ? 16.616 -3.662 3.089 1.00 84.69 86 PHE A O 1
ATOM 635 N N . GLU A 1 87 ? 16.428 -2.080 1.505 1.00 82.69 87 GLU A N 1
ATOM 636 C CA . GLU A 1 87 ? 16.306 -0.942 2.430 1.00 82.69 87 GLU A CA 1
ATOM 637 C C . GLU A 1 87 ? 15.164 -1.138 3.436 1.00 82.69 87 GLU A C 1
ATOM 639 O O . GLU A 1 87 ? 15.355 -0.970 4.642 1.00 82.69 87 GLU A O 1
ATOM 644 N N . SER A 1 88 ? 13.995 -1.583 2.957 1.00 81.25 88 SER A N 1
ATOM 645 C CA . SER A 1 88 ? 12.833 -1.865 3.808 1.00 81.25 88 SER A CA 1
ATOM 646 C C . SER A 1 88 ? 13.133 -2.923 4.863 1.00 81.25 88 SER A C 1
ATOM 648 O O . SER A 1 88 ? 12.729 -2.761 6.010 1.00 81.25 88 SER A O 1
ATOM 650 N N . ARG A 1 89 ? 13.846 -3.999 4.499 1.00 83.56 89 ARG A N 1
ATOM 651 C CA . ARG A 1 89 ? 14.213 -5.085 5.428 1.00 83.56 89 ARG A CA 1
ATOM 652 C C . ARG A 1 89 ? 15.198 -4.630 6.495 1.00 83.56 89 ARG A C 1
ATOM 654 O O . ARG A 1 89 ? 15.125 -5.122 7.615 1.00 83.56 89 ARG A O 1
ATOM 661 N N . LEU A 1 90 ? 16.089 -3.705 6.151 1.00 80.25 90 LEU A N 1
ATOM 662 C CA . LEU A 1 90 ? 17.064 -3.136 7.078 1.00 80.25 90 LEU A CA 1
ATOM 663 C C . LEU A 1 90 ? 16.461 -2.086 8.020 1.00 80.25 90 LEU A C 1
ATOM 665 O O . LEU A 1 90 ? 17.170 -1.568 8.878 1.00 80.25 90 LEU A O 1
ATOM 669 N N . GLY A 1 91 ? 15.173 -1.753 7.868 1.00 70.44 91 GLY A N 1
ATOM 670 C CA . GLY A 1 91 ? 14.540 -0.691 8.648 1.00 70.44 91 GLY A CA 1
ATOM 671 C C . GLY A 1 91 ? 15.161 0.680 8.383 1.00 70.44 91 GLY A C 1
ATOM 672 O O . GLY A 1 91 ? 15.026 1.576 9.214 1.00 70.44 91 GLY A O 1
ATOM 673 N N . LEU A 1 92 ? 15.857 0.837 7.249 1.00 69.06 92 LEU A N 1
ATOM 674 C CA . LEU A 1 92 ? 16.462 2.107 6.886 1.00 69.06 92 LEU A CA 1
ATOM 675 C C . LEU A 1 92 ? 15.360 3.151 6.691 1.00 69.06 92 LEU A C 1
ATOM 677 O O . LEU A 1 92 ? 14.268 2.825 6.208 1.00 69.06 92 LEU A O 1
ATOM 681 N N . PRO A 1 93 ? 15.619 4.404 7.098 1.00 57.06 93 PRO A N 1
ATOM 682 C CA . PRO A 1 93 ? 14.621 5.447 7.023 1.00 57.06 93 PRO A CA 1
ATOM 683 C C . PRO A 1 93 ? 14.170 5.620 5.575 1.00 57.06 93 PRO A C 1
ATOM 685 O O . PRO A 1 93 ? 14.981 5.760 4.662 1.00 57.06 93 PRO A O 1
ATOM 688 N N . LEU A 1 94 ? 12.850 5.672 5.399 1.00 62.66 94 LEU A N 1
ATOM 689 C CA . LEU A 1 94 ? 12.126 5.895 4.144 1.00 62.66 94 LEU A CA 1
ATOM 690 C C . LEU A 1 94 ? 12.403 7.290 3.533 1.00 62.66 94 LEU A C 1
ATOM 692 O O . LEU A 1 94 ? 11.603 7.798 2.763 1.00 62.66 94 LEU A O 1
ATOM 696 N N . LEU A 1 95 ? 13.512 7.950 3.876 1.00 53.78 95 LEU A N 1
ATOM 697 C CA . LEU A 1 95 ? 13.880 9.288 3.405 1.00 53.78 95 LEU A CA 1
ATOM 698 C C . LEU A 1 95 ? 14.122 9.320 1.890 1.00 53.78 95 LEU A C 1
ATOM 700 O O . LEU A 1 95 ? 13.837 10.327 1.248 1.00 53.78 95 LEU A O 1
ATOM 704 N N . SER A 1 96 ? 14.581 8.211 1.303 1.00 58.03 96 SER A N 1
ATOM 705 C CA . SER A 1 96 ? 14.632 8.020 -0.155 1.00 58.03 96 SER A CA 1
ATOM 706 C C . SER A 1 96 ? 13.233 7.876 -0.781 1.00 58.03 96 SER A C 1
ATOM 708 O O . SER A 1 96 ? 13.059 8.074 -1.984 1.00 58.03 96 SER A O 1
ATOM 710 N N . TRP A 1 97 ? 12.212 7.580 0.024 1.00 66.75 97 TRP A N 1
ATOM 711 C CA . TRP A 1 97 ? 10.838 7.331 -0.390 1.00 66.75 97 TRP A CA 1
ATOM 712 C C . TRP A 1 97 ? 10.010 8.578 -0.103 1.00 66.75 97 TRP A C 1
ATOM 714 O O . TRP A 1 97 ? 9.214 8.614 0.827 1.00 66.75 97 TRP A O 1
ATOM 724 N N . GLY A 1 98 ? 10.201 9.636 -0.892 1.00 66.25 98 GLY A N 1
ATOM 725 C CA . GLY A 1 98 ? 9.384 10.841 -0.753 1.00 66.25 98 GLY A CA 1
ATOM 726 C C . GLY A 1 98 ? 7.893 10.494 -0.842 1.00 66.25 98 GLY A C 1
ATOM 727 O O . GLY A 1 98 ? 7.416 10.121 -1.918 1.00 66.25 98 GLY A O 1
ATOM 728 N N . ASN A 1 99 ? 7.173 10.592 0.281 1.00 70.81 99 ASN A N 1
ATOM 729 C CA . ASN A 1 99 ? 5.732 10.358 0.356 1.00 70.81 99 ASN A CA 1
ATOM 730 C C . ASN A 1 99 ? 5.037 11.246 -0.674 1.00 70.81 99 ASN A C 1
ATOM 732 O O . ASN A 1 99 ? 5.382 12.417 -0.835 1.00 70.81 99 ASN A O 1
ATOM 736 N N . ARG A 1 100 ? 4.046 10.701 -1.373 1.00 77.94 100 ARG A N 1
ATOM 737 C CA . ARG A 1 100 ? 3.329 11.446 -2.417 1.00 77.94 100 ARG A CA 1
ATOM 738 C C . ARG A 1 100 ? 1.861 11.631 -2.091 1.00 77.94 100 ARG A C 1
ATOM 740 O O . ARG A 1 100 ? 1.278 12.623 -2.515 1.00 77.94 100 ARG A O 1
ATOM 747 N N . VAL A 1 101 ? 1.280 10.681 -1.366 1.00 82.50 101 VAL A N 1
ATOM 748 C CA . VAL A 1 101 ? -0.162 10.601 -1.161 1.00 82.50 101 VAL A CA 1
ATOM 749 C C . VAL A 1 101 ? -0.463 10.158 0.265 1.00 82.50 101 VAL A C 1
ATOM 751 O O . VAL A 1 101 ? 0.185 9.243 0.776 1.00 82.50 101 VAL A O 1
ATOM 754 N N . SER A 1 102 ? -1.464 10.785 0.869 1.00 86.56 102 SER A N 1
ATOM 755 C CA . SER A 1 102 ? -2.053 10.395 2.145 1.00 86.56 102 SER A CA 1
ATOM 756 C C . SER A 1 102 ? -3.516 10.003 1.919 1.00 86.56 102 SER A C 1
ATOM 758 O O . SER A 1 102 ? -4.241 10.681 1.191 1.00 86.56 102 SER A O 1
ATOM 760 N N . VAL A 1 103 ? -3.943 8.899 2.530 1.00 86.56 103 VAL A N 1
ATOM 761 C CA . VAL A 1 103 ? -5.359 8.548 2.686 1.00 86.56 103 VAL A CA 1
ATOM 762 C C . VAL A 1 103 ? -5.797 9.060 4.044 1.00 86.56 103 VAL A C 1
ATOM 764 O O . VAL A 1 103 ? -5.186 8.746 5.069 1.00 86.56 103 VAL A O 1
ATOM 767 N N . VAL A 1 104 ? -6.834 9.883 4.032 1.00 88.69 104 VAL A N 1
ATOM 768 C CA . VAL A 1 104 ? -7.327 10.612 5.195 1.00 88.69 104 VAL A CA 1
ATOM 769 C C . VAL A 1 104 ? -8.807 10.338 5.415 1.00 88.69 104 VAL A C 1
ATOM 771 O O . VAL A 1 104 ? -9.506 9.890 4.509 1.00 88.69 104 VAL A O 1
ATOM 774 N N . THR A 1 105 ? -9.287 10.614 6.620 1.00 88.75 105 THR A N 1
ATOM 775 C CA . THR A 1 105 ? -10.691 10.467 7.004 1.00 88.75 105 THR A CA 1
ATOM 776 C C . THR A 1 105 ? -11.140 11.633 7.876 1.00 88.75 105 THR A C 1
ATOM 778 O O . THR A 1 105 ? -10.348 12.221 8.621 1.00 88.75 105 THR A O 1
ATOM 781 N N . ASP A 1 106 ? -12.422 11.964 7.775 1.00 86.31 106 ASP A N 1
ATOM 782 C CA . ASP A 1 106 ? -13.125 12.894 8.657 1.00 86.31 106 ASP A CA 1
ATOM 783 C C . ASP A 1 106 ? -13.712 12.203 9.905 1.00 86.31 106 ASP A C 1
ATOM 785 O O . ASP A 1 106 ? -14.081 12.868 10.874 1.00 86.31 106 ASP A O 1
ATOM 789 N N . SER A 1 107 ? -13.738 10.867 9.933 1.00 83.38 107 SER A N 1
ATOM 790 C CA . SER A 1 107 ? -14.216 10.085 11.069 1.00 83.38 107 SER A CA 1
ATOM 791 C C . SER A 1 107 ? -13.159 10.002 12.170 1.00 83.38 107 SER A C 1
ATOM 793 O O . SER A 1 107 ? -12.159 9.289 12.065 1.00 83.38 107 SER A O 1
ATOM 795 N N . LEU A 1 108 ? -13.411 10.687 13.289 1.00 73.25 108 LEU A N 1
ATOM 796 C CA . LEU A 1 108 ? -12.517 10.713 14.457 1.00 73.25 108 LEU A CA 1
ATOM 797 C C . LEU A 1 108 ? -12.255 9.318 15.064 1.00 73.25 108 LEU A C 1
ATOM 799 O O . LEU A 1 108 ? -11.220 9.105 15.701 1.00 73.25 108 LEU A O 1
ATOM 803 N N . GLY A 1 109 ? -13.168 8.363 14.857 1.00 76.25 109 GLY A N 1
ATOM 804 C CA . GLY A 1 109 ? -13.061 6.995 15.372 1.00 76.25 109 GLY A CA 1
ATOM 805 C C . GLY A 1 109 ? -12.352 6.008 14.441 1.00 76.25 109 GLY A C 1
ATOM 806 O O . GLY A 1 109 ? -11.854 4.989 14.917 1.00 76.25 109 GLY A O 1
ATOM 807 N N . ALA A 1 110 ? -12.268 6.299 13.141 1.00 80.69 110 ALA A N 1
ATOM 808 C CA . ALA A 1 110 ? -11.696 5.375 12.167 1.00 80.69 110 ALA A CA 1
ATOM 809 C C . ALA A 1 110 ? -10.180 5.247 12.372 1.00 80.69 110 ALA A C 1
ATOM 811 O O . ALA A 1 110 ? -9.455 6.247 12.427 1.00 80.69 110 ALA A O 1
ATOM 812 N N . LYS A 1 111 ? -9.696 4.017 12.557 1.00 81.75 111 LYS A N 1
ATOM 813 C CA . LYS A 1 111 ? -8.263 3.703 12.685 1.00 81.75 111 LYS A CA 1
ATOM 814 C C . LYS A 1 111 ? -7.700 3.075 11.417 1.00 81.75 111 LYS A C 1
ATOM 816 O O . LYS A 1 111 ? -6.567 3.395 11.084 1.00 81.75 111 LYS A O 1
ATOM 821 N N . ASP A 1 112 ? -8.525 2.314 10.705 1.00 83.19 112 ASP A N 1
ATOM 822 C CA . ASP A 1 112 ? -8.166 1.577 9.498 1.00 83.19 112 ASP A CA 1
ATOM 823 C C . ASP A 1 112 ? -9.240 1.760 8.411 1.00 83.19 112 ASP A C 1
ATOM 825 O O . ASP A 1 112 ? -10.289 2.374 8.642 1.00 83.19 112 ASP A O 1
ATOM 829 N N . THR A 1 113 ? -8.953 1.292 7.193 1.00 85.56 113 THR A N 1
ATOM 830 C CA . THR A 1 113 ? -9.918 1.334 6.083 1.00 85.56 113 THR A CA 1
ATOM 831 C C . THR A 1 113 ? -10.884 0.140 6.155 1.00 85.56 113 THR A C 1
ATOM 833 O O . THR A 1 113 ? -10.445 -0.958 6.491 1.00 85.56 113 THR A O 1
ATOM 836 N N . PRO A 1 114 ? -12.172 0.285 5.782 1.00 87.06 114 PRO A N 1
ATOM 837 C CA . PRO A 1 114 ? -13.133 -0.828 5.777 1.00 87.06 114 PRO A CA 1
ATOM 838 C C . PRO A 1 114 ? -12.678 -2.091 5.025 1.00 87.06 114 PRO A C 1
ATOM 840 O O . PRO A 1 114 ? -12.979 -3.210 5.434 1.00 87.06 114 PRO A O 1
ATOM 843 N N . VAL A 1 115 ? -11.933 -1.936 3.925 1.00 86.25 115 VAL A N 1
ATOM 844 C CA . VAL A 1 115 ? -11.344 -3.083 3.206 1.00 86.25 115 VAL A CA 1
ATOM 845 C C . VAL A 1 115 ? -10.248 -3.766 4.017 1.00 86.25 115 VAL A C 1
ATOM 847 O 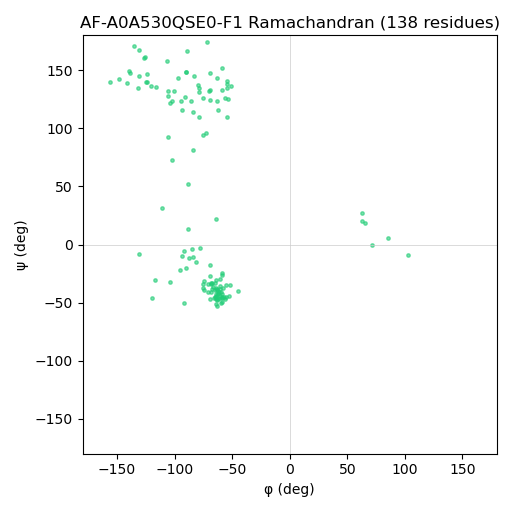O . VAL A 1 115 ? -10.107 -4.984 3.929 1.00 86.25 115 VAL A O 1
ATOM 850 N N . HIS A 1 116 ? -9.480 -3.010 4.801 1.00 86.50 116 HIS A N 1
ATOM 851 C CA . HIS A 1 116 ? -8.478 -3.579 5.692 1.00 86.50 116 HIS A CA 1
ATOM 852 C C . HIS A 1 116 ? -9.140 -4.439 6.771 1.00 86.50 116 HIS A C 1
ATOM 854 O O . HIS A 1 116 ? -8.730 -5.576 6.958 1.00 86.50 116 HIS A O 1
ATOM 860 N N . ASP A 1 117 ? -10.216 -3.960 7.398 1.00 87.00 117 ASP A N 1
ATOM 861 C CA . ASP A 1 117 ? -10.952 -4.743 8.401 1.00 87.00 117 ASP A CA 1
ATOM 862 C C . ASP A 1 117 ? -11.470 -6.065 7.814 1.00 87.00 117 ASP A C 1
ATOM 864 O O . ASP A 1 117 ? -11.284 -7.134 8.396 1.00 87.00 117 ASP A O 1
ATOM 868 N N . PHE A 1 118 ? -12.054 -6.008 6.613 1.00 89.62 118 PHE A N 1
ATOM 869 C CA . PHE A 1 118 ? -12.518 -7.201 5.906 1.00 89.62 118 PHE A CA 1
ATOM 870 C C . PHE A 1 118 ? -11.377 -8.182 5.600 1.00 89.62 118 PHE A C 1
ATOM 872 O O . PHE A 1 118 ? -11.507 -9.385 5.823 1.00 89.62 118 PHE A O 1
ATOM 879 N N . LEU A 1 119 ? -10.247 -7.691 5.086 1.00 89.12 119 LEU A N 1
ATOM 880 C CA . LEU A 1 119 ? -9.103 -8.550 4.785 1.00 89.12 119 LEU A CA 1
ATOM 881 C C . LEU A 1 119 ? -8.456 -9.109 6.051 1.00 89.12 119 LEU A C 1
ATOM 883 O O . LEU A 1 119 ? -7.994 -10.244 6.018 1.00 89.12 119 LEU A O 1
ATOM 887 N N . ALA A 1 120 ? -8.454 -8.365 7.156 1.00 90.19 120 ALA A N 1
ATOM 888 C CA . ALA A 1 120 ? -7.947 -8.851 8.431 1.00 90.19 120 ALA A CA 1
ATOM 889 C C . ALA A 1 120 ? -8.747 -10.054 8.933 1.00 90.19 120 ALA A C 1
ATOM 891 O O . ALA A 1 120 ? -8.156 -11.036 9.384 1.00 90.19 120 ALA A O 1
ATOM 892 N N . ASP A 1 121 ? -10.073 -9.998 8.791 1.00 93.31 121 ASP A N 1
ATOM 893 C CA . ASP A 1 121 ? -10.976 -11.100 9.121 1.00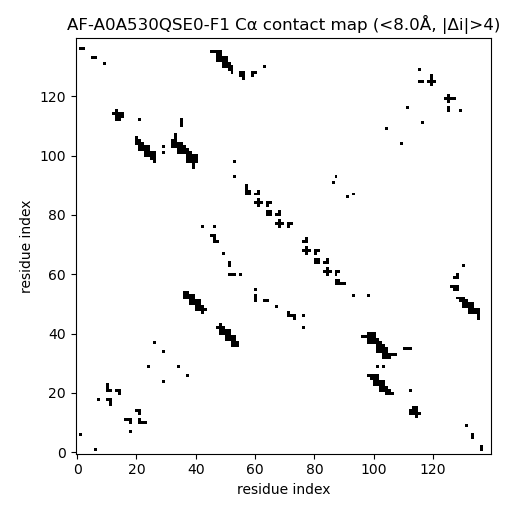 93.31 121 ASP A CA 1
ATOM 894 C C . ASP A 1 121 ? -10.727 -12.318 8.216 1.00 93.31 121 ASP A C 1
ATOM 896 O O . ASP A 1 121 ? -10.453 -13.417 8.697 1.00 93.31 121 ASP A O 1
ATOM 900 N N . VAL A 1 122 ? -10.696 -12.114 6.892 1.00 94.62 122 VAL A N 1
ATOM 901 C CA . VAL A 1 122 ? -10.469 -13.195 5.914 1.00 94.62 122 VAL A CA 1
ATOM 902 C C . VAL A 1 122 ? -9.090 -13.846 6.063 1.00 94.62 122 VAL A C 1
ATOM 904 O O . VAL A 1 122 ? -8.955 -15.060 5.906 1.00 94.62 122 VAL A O 1
ATOM 907 N N . LEU A 1 123 ? -8.052 -13.056 6.338 1.00 88.25 123 LEU A N 1
ATOM 908 C CA . LEU A 1 123 ? -6.677 -13.538 6.494 1.00 88.25 123 LEU A CA 1
ATOM 909 C C . LEU A 1 123 ? -6.389 -14.050 7.914 1.00 88.25 123 LEU A C 1
ATOM 911 O O . LEU A 1 123 ? -5.333 -14.646 8.136 1.00 88.25 123 LEU A O 1
ATOM 915 N N . GLY A 1 124 ? -7.291 -13.816 8.873 1.00 92.31 124 GLY A N 1
ATOM 916 C CA . GLY A 1 124 ? -7.106 -14.149 10.286 1.00 92.31 124 GLY A CA 1
ATOM 917 C C . GLY A 1 124 ? -5.978 -13.366 10.969 1.00 92.31 124 GLY A C 1
ATOM 918 O O . GLY A 1 124 ? -5.458 -13.801 11.997 1.00 92.31 124 GLY A O 1
ATOM 919 N N . THR A 1 125 ? -5.543 -12.244 10.392 1.00 88.00 125 THR A N 1
ATOM 920 C CA . THR A 1 125 ? -4.463 -11.406 10.924 1.00 88.00 125 THR A CA 1
ATOM 921 C C . THR A 1 125 ? -4.578 -9.972 10.421 1.00 88.00 125 THR A C 1
ATOM 923 O O . THR A 1 125 ? -4.852 -9.756 9.247 1.00 88.00 125 THR A O 1
ATOM 926 N N . GLY A 1 126 ? -4.313 -8.992 11.291 1.00 81.81 126 GLY A N 1
ATOM 927 C CA . GLY A 1 126 ? -4.167 -7.578 10.914 1.00 81.81 126 GLY A CA 1
ATOM 928 C C . GLY A 1 126 ? -2.756 -7.211 10.439 1.00 81.81 126 GLY A C 1
ATOM 929 O O . GLY A 1 126 ? -2.503 -6.083 10.036 1.00 81.81 126 GLY A O 1
ATOM 930 N N . ASP A 1 127 ? -1.814 -8.155 10.483 1.00 83.38 127 ASP A N 1
ATOM 931 C CA . ASP A 1 127 ? -0.392 -7.899 10.234 1.00 83.38 127 ASP A CA 1
ATOM 932 C C . ASP A 1 127 ? -0.044 -8.021 8.736 1.00 83.38 127 ASP A C 1
ATOM 934 O O . ASP A 1 127 ? 0.866 -8.741 8.314 1.00 83.38 127 ASP A O 1
ATOM 938 N N . PHE A 1 128 ? -0.805 -7.317 7.899 1.00 82.00 128 PHE A N 1
ATOM 939 C CA . PHE A 1 128 ? -0.605 -7.250 6.453 1.00 82.00 128 PHE A CA 1
ATOM 940 C C . PHE A 1 128 ? -0.617 -5.803 5.967 1.00 82.00 128 PHE A C 1
ATOM 942 O O . PHE A 1 128 ? -0.964 -4.866 6.680 1.00 82.00 128 PHE A O 1
ATOM 949 N N . VAL A 1 129 ? -0.191 -5.601 4.724 1.00 80.44 129 VAL A N 1
ATOM 950 C CA . VAL A 1 129 ? -0.248 -4.287 4.086 1.00 80.44 129 VAL A CA 1
ATOM 951 C C . VAL A 1 129 ? -0.877 -4.416 2.716 1.00 80.44 129 VAL A C 1
ATOM 953 O O . VAL A 1 129 ? -0.654 -5.400 2.009 1.00 80.44 129 VAL A O 1
ATOM 956 N N . MET A 1 130 ? -1.636 -3.399 2.330 1.00 80.56 130 MET A N 1
ATOM 957 C CA . MET A 1 130 ? -2.216 -3.310 1.000 1.00 80.56 130 MET A CA 1
ATOM 958 C C . MET A 1 130 ? -1.351 -2.434 0.108 1.00 80.56 130 MET A C 1
ATOM 960 O O . MET A 1 130 ? -0.797 -1.426 0.538 1.00 80.56 130 MET A O 1
ATOM 964 N N . SER A 1 131 ? -1.245 -2.809 -1.161 1.00 79.19 131 SER A N 1
ATOM 965 C CA . SER A 1 131 ? -0.638 -1.955 -2.176 1.00 79.19 131 SER A CA 1
ATOM 966 C C . SER A 1 131 ? -1.615 -1.770 -3.318 1.00 79.19 131 SER A C 1
ATOM 968 O O . SER A 1 131 ? -2.310 -2.709 -3.709 1.00 79.19 131 SER A O 1
ATOM 970 N N . LEU A 1 132 ? -1.672 -0.554 -3.850 1.00 79.50 132 LEU A N 1
ATOM 971 C CA . LEU A 1 132 ? -2.536 -0.245 -4.978 1.00 79.50 132 LEU A CA 1
ATOM 972 C C . LEU A 1 132 ? -1.696 -0.182 -6.247 1.00 79.50 132 LEU A C 1
ATOM 974 O O . LEU A 1 132 ? -0.754 0.606 -6.336 1.00 79.50 132 LEU A O 1
ATOM 978 N N . ARG A 1 133 ? -2.058 -0.987 -7.247 1.00 78.44 133 ARG A N 1
ATOM 979 C CA . ARG A 1 133 ? -1.461 -0.928 -8.581 1.00 78.44 133 ARG A CA 1
ATOM 980 C C . ARG A 1 133 ? -2.302 -0.024 -9.472 1.00 78.44 133 ARG A C 1
ATOM 982 O O . ARG A 1 133 ? -3.443 -0.336 -9.795 1.00 78.44 133 ARG A O 1
ATOM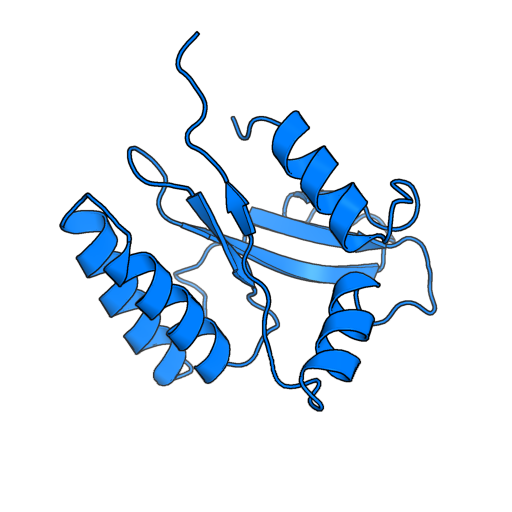 989 N N . LEU A 1 134 ? -1.710 1.074 -9.909 1.00 72.38 134 LEU A N 1
ATOM 990 C CA . LEU A 1 134 ? -2.286 1.986 -10.882 1.00 72.38 134 LEU A CA 1
ATOM 991 C C . LEU A 1 134 ? -1.849 1.548 -12.280 1.00 72.38 134 LEU A C 1
ATOM 993 O O . LEU A 1 134 ? -0.656 1.381 -12.553 1.00 72.38 134 LEU A O 1
ATOM 9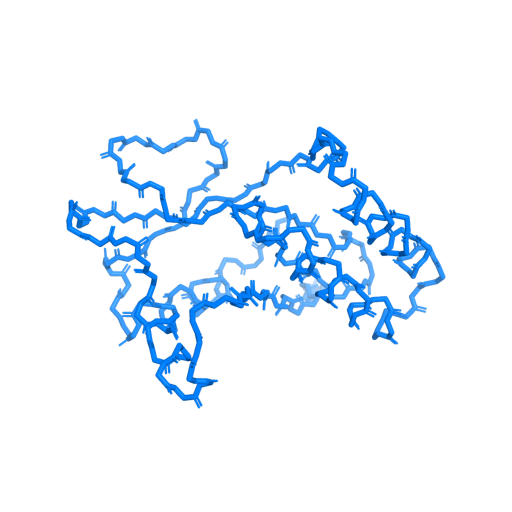97 N N . ALA A 1 135 ? -2.819 1.357 -13.171 1.00 67.12 135 ALA A N 1
ATOM 998 C CA . ALA A 1 135 ? -2.540 1.120 -14.581 1.00 67.12 135 ALA A CA 1
ATOM 999 C C . ALA A 1 135 ? -1.746 2.301 -15.182 1.00 67.12 135 ALA A C 1
ATOM 1001 O O . ALA A 1 135 ? -1.882 3.435 -14.701 1.00 67.12 135 ALA A O 1
ATOM 1002 N N . PRO A 1 136 ? -0.919 2.072 -16.222 1.00 59.94 136 PRO A N 1
ATOM 1003 C CA . PRO A 1 136 ? -0.290 3.168 -16.948 1.00 59.94 136 PRO A CA 1
ATOM 1004 C C . PRO A 1 136 ? -1.367 4.141 -17.439 1.00 59.94 136 PRO A C 1
ATOM 1006 O O . PRO A 1 136 ? -2.410 3.729 -17.951 1.00 59.94 136 PRO A O 1
ATOM 1009 N N . GLY A 1 137 ? -1.127 5.442 -17.252 1.00 54.31 137 GLY A N 1
ATOM 1010 C CA . GLY A 1 137 ? -1.986 6.461 -17.844 1.00 54.31 137 GLY A CA 1
ATOM 1011 C C . GLY A 1 137 ? -1.893 6.312 -19.355 1.00 54.31 137 GLY A C 1
ATOM 1012 O O . GLY A 1 137 ? -0.800 6.457 -19.896 1.00 54.31 137 GLY A O 1
ATOM 1013 N N . ARG A 1 138 ? -2.998 5.962 -20.023 1.00 45.81 138 ARG A N 1
ATOM 1014 C CA . ARG A 1 138 ? -3.025 5.917 -21.489 1.00 45.81 138 ARG A CA 1
ATOM 1015 C C . ARG A 1 138 ? -2.492 7.248 -22.041 1.00 45.81 138 ARG A C 1
ATOM 1017 O O . ARG A 1 138 ? -2.895 8.293 -21.520 1.00 45.81 138 ARG A O 1
ATOM 1024 N N . PRO A 1 139 ? -1.633 7.234 -23.075 1.00 39.34 139 PRO A N 1
ATOM 1025 C CA . PRO A 1 139 ? -1.473 8.417 -23.900 1.00 39.34 139 PRO A CA 1
ATOM 1026 C C . PRO A 1 139 ? -2.832 8.668 -24.566 1.00 39.34 139 PRO A C 1
ATOM 1028 O O . PRO A 1 139 ? -3.400 7.751 -25.160 1.00 39.34 139 PRO A O 1
ATOM 1031 N N . ASN A 1 140 ? -3.392 9.861 -24.371 1.00 35.12 140 ASN A N 1
ATOM 1032 C CA . ASN A 1 140 ? -4.401 10.375 -25.295 1.00 35.12 140 ASN A CA 1
ATOM 1033 C C . ASN A 1 140 ? -3.680 10.835 -26.557 1.00 35.12 140 ASN A C 1
ATOM 1035 O O . ASN A 1 140 ? -2.639 11.511 -26.388 1.00 35.12 140 ASN A O 1
#

Mean predicted aligned error: 7.48 Å

Solvent-accessible surface area (backbone atoms only — not comparable to full-atom values): 8003 Å² total; per-residue (Å²): 132,80,63,60,68,64,52,51,54,47,38,20,51,37,35,73,66,38,56,84,57,32,46,80,34,55,56,92,60,66,81,93,41,50,77,62,44,36,22,26,74,42,56,92,84,90,46,62,31,30,36,44,48,66,78,51,57,42,67,45,46,21,49,55,27,50,56,46,28,72,72,39,83,47,70,66,52,24,50,50,23,51,52,53,21,51,40,28,64,69,65,51,77,62,76,87,50,65,62,52,36,26,37,28,25,78,53,90,82,65,71,69,47,56,44,53,58,52,47,20,64,77,67,74,44,76,90,68,65,74,69,51,78,40,75,69,76,74,85,127

pLDDT: mean 77.83, std 10.81, range [35.12, 94.62]

Sequence (140 aa):
MLCLRHLDSALQVLSGGQFGMLQMSPAGMENGQKILERYAVFPGLDDPRVLIPLTGGAKARAAVLAQYGTGASSRVSRLAAQVLSFESRLGLPLLSWGNRVSVVTDSLGAKDTPVHDFLADVLGTGDFVMSLRLAPGRPN

Foldseek 3Di:
DAPVVVVQVVCCVLQVNDSQFKDKDWPPPQPVWAFQWWFFWPDDDDWWIKTQTPPAALQQSLVVLCVRLVVGPDPVRVVVSNVVSVC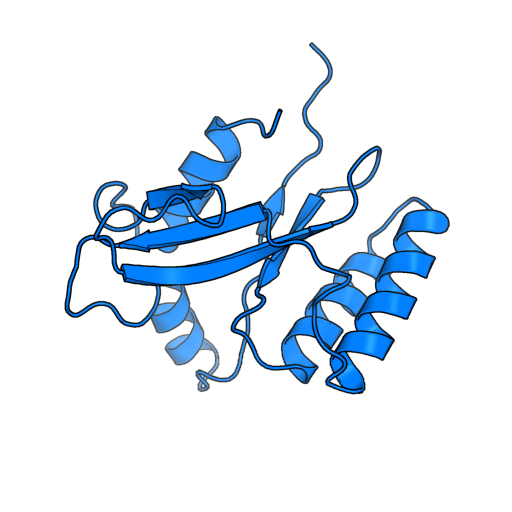SNVVHDCPVRPTTMTMTGPDPPDNGTPVLVVVCVVVVHSRHDDMDTHDPDDDD